Protein AF-A0A7J9LMJ2-F1 (afdb_monomer_lite)

InterPro domains:
  IPR006769 Calcium uniporter protein, C-terminal [PF04678] (27-158)
  IPR039055 MCU family [PTHR13462] (3-158)

pLDDT: mean 75.05, std 14.06, range [32.97, 95.75]

Sequence (159 aa):
MEGKEVIGYSELLEACKSMDVARSLNEAIAFARVLDEAGVVLVFRD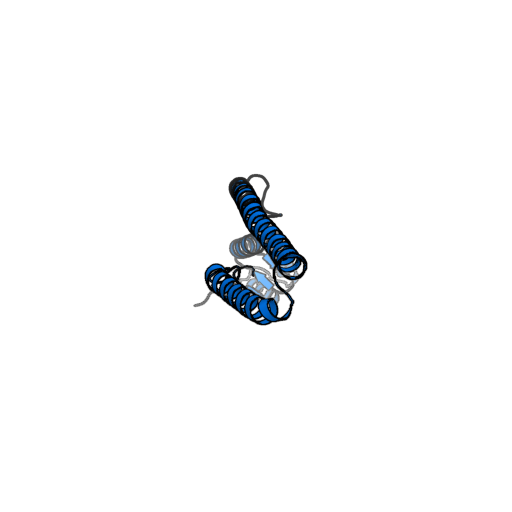KVYLHPEKVVDLVRKAVPLSLAPEDDPIKDELKRLLEQKEEIDVQAHKEVRRILWTGLGLAIGQVGLFFRLTFWEFSWDVMEPITYFSTSIIIVICYAYFLFTSRDPTYQDLI

Organism: Gossypium schwendimanii (NCBI:txid34291)

Foldseek 3Di:
DDDPQKDFPVVQLVVCVVVVVDPDSVSSVVVVVVCCV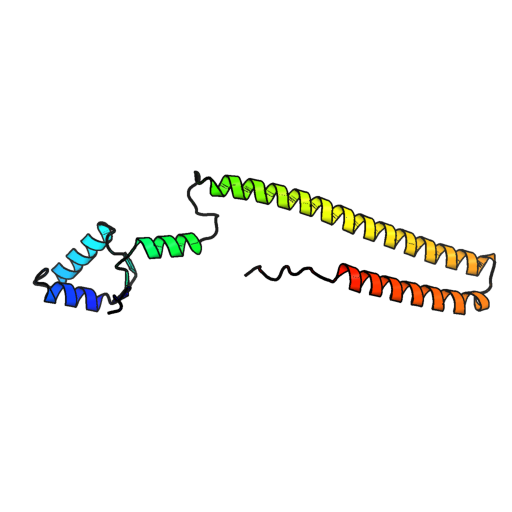VVCWPDDPGMIGRDVPVVVVVCVVVPPPPPDDPPDVVVVVVVVVVVVVVVVVVVVVVVVVVVVVVVVVVVVVVVVVLVCCCPPPDPPVVSVVVVVVVVVVVVVVVVVVCVVVVPDPPPVPPD

Secondary structure (DSSP, 8-state):
----SEEEHHHHHHHHHHTTS-SSHHHHHHHHHHHHHTTSSEEETTEEES-HHHHHHHHHHHS-GGGS-TT-HHHHHHHHHHHHHHHHHHHHHHHHHHHHHHHHHHHHHHHHHHHHHHHHTS-HHHHHHHHHHHHHHHHHHHHHHHHHHSS--------

Structure (mmCIF, N/CA/C/O backbone):
data_AF-A0A7J9LMJ2-F1
#
_entry.id   AF-A0A7J9LMJ2-F1
#
loop_
_atom_site.group_PDB
_atom_site.id
_atom_site.type_symbol
_atom_site.label_atom_id
_atom_site.label_alt_id
_atom_site.label_comp_id
_atom_site.label_asym_id
_atom_site.label_entity_id
_atom_site.label_seq_id
_atom_site.pdbx_PDB_ins_code
_atom_site.Cartn_x
_atom_site.Cartn_y
_atom_site.Cartn_z
_atom_site.occupancy
_atom_site.B_iso_or_equiv
_atom_site.auth_seq_id
_atom_site.auth_comp_id
_atom_site.auth_asym_id
_atom_site.auth_atom_id
_atom_site.pdbx_PDB_model_num
ATOM 1 N N . MET A 1 1 ? -43.856 -20.776 22.869 1.00 32.97 1 MET A N 1
ATOM 2 C CA . MET A 1 1 ? -44.496 -19.529 23.327 1.00 32.97 1 MET A CA 1
ATOM 3 C C . MET A 1 1 ? -43.383 -18.508 23.457 1.00 32.97 1 MET A C 1
ATOM 5 O O . MET A 1 1 ? -42.695 -18.494 24.467 1.00 32.97 1 MET A O 1
ATOM 9 N N . GLU A 1 2 ? -43.099 -17.795 22.370 1.00 36.22 2 GLU A N 1
ATOM 10 C CA . GLU A 1 2 ? -42.054 -16.767 22.324 1.00 36.22 2 GLU A CA 1
ATOM 11 C C . GLU A 1 2 ? -42.466 -15.611 23.238 1.00 36.22 2 GLU A C 1
ATOM 13 O O . GLU A 1 2 ? -43.469 -14.940 22.998 1.00 36.22 2 GLU A O 1
ATOM 18 N N . GLY A 1 3 ? -41.739 -15.441 24.343 1.00 46.59 3 GLY A N 1
ATOM 19 C CA . GLY A 1 3 ? -41.943 -14.330 25.263 1.00 46.59 3 GLY A CA 1
ATOM 20 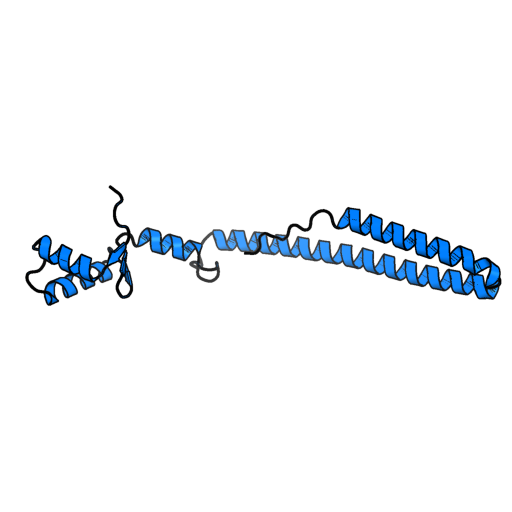C C . GLY A 1 3 ? -41.635 -13.023 24.543 1.00 46.59 3 GLY A C 1
ATOM 21 O O . GLY A 1 3 ? -40.515 -12.830 24.081 1.00 46.59 3 GLY A O 1
ATOM 22 N N . LYS A 1 4 ? -42.633 -12.143 24.417 1.00 57.50 4 LYS A N 1
ATOM 23 C CA . LYS A 1 4 ? -42.479 -10.806 23.833 1.00 57.50 4 LYS A CA 1
ATOM 24 C C . LYS A 1 4 ? -41.411 -10.033 24.618 1.00 57.50 4 LYS A C 1
ATOM 26 O O . LYS A 1 4 ? -41.667 -9.576 25.726 1.00 57.50 4 LYS A O 1
ATOM 31 N N . GLU A 1 5 ? -40.212 -9.905 24.052 1.00 63.78 5 GLU A N 1
ATOM 32 C CA . GLU A 1 5 ? -39.063 -9.234 24.688 1.00 63.78 5 GLU A CA 1
ATOM 33 C C . GLU A 1 5 ? -39.239 -7.704 24.776 1.00 63.78 5 GLU A C 1
ATOM 35 O O . GLU A 1 5 ? -38.575 -7.035 25.570 1.00 63.78 5 GLU A O 1
ATOM 40 N N . VAL A 1 6 ? -40.172 -7.158 23.989 1.00 66.75 6 VAL A N 1
ATOM 41 C CA . VAL A 1 6 ? -40.558 -5.746 23.961 1.00 66.75 6 VAL A CA 1
ATOM 42 C C . VAL A 1 6 ? -42.076 -5.666 23.923 1.00 66.75 6 VAL A C 1
ATOM 44 O O . VAL A 1 6 ? -42.707 -6.291 23.069 1.00 66.75 6 VAL A O 1
ATOM 47 N N . ILE A 1 7 ? -42.655 -4.878 24.822 1.00 76.56 7 ILE A N 1
ATOM 48 C CA . ILE A 1 7 ? -44.094 -4.592 24.842 1.00 76.56 7 ILE A CA 1
ATOM 49 C C . ILE A 1 7 ? -44.331 -3.097 24.634 1.00 76.56 7 ILE A C 1
ATOM 51 O O . ILE A 1 7 ? -43.483 -2.265 24.969 1.00 76.56 7 ILE A O 1
ATOM 55 N N . GLY A 1 8 ? -45.467 -2.751 24.031 1.00 74.75 8 GLY A N 1
ATOM 56 C CA . GLY A 1 8 ? -45.873 -1.353 23.890 1.00 74.75 8 GLY A CA 1
ATOM 57 C C . GLY A 1 8 ? -46.239 -0.755 25.247 1.00 74.75 8 GLY A C 1
ATOM 58 O O . GLY A 1 8 ? -46.770 -1.454 26.112 1.00 74.75 8 GLY A O 1
ATOM 59 N N . TYR A 1 9 ? -46.004 0.543 25.439 1.00 70.62 9 TYR A N 1
ATOM 60 C CA . TYR A 1 9 ? -46.361 1.235 26.684 1.00 70.62 9 TYR A CA 1
ATOM 61 C C . TYR A 1 9 ? -47.864 1.115 26.992 1.00 70.62 9 TYR A C 1
ATOM 63 O O . TYR A 1 9 ? -48.265 0.919 28.138 1.00 70.62 9 TYR A O 1
ATOM 71 N N . SER A 1 10 ? -48.701 1.130 25.952 1.00 71.81 10 SER A N 1
ATOM 72 C CA . SER A 1 10 ? -50.149 0.908 26.050 1.00 71.81 10 SER A CA 1
ATOM 73 C C . SER A 1 10 ? -50.501 -0.513 26.509 1.00 71.81 10 SER A C 1
ATOM 75 O O . SER A 1 10 ? -51.407 -0.691 27.318 1.00 71.81 10 SER A O 1
ATOM 77 N N . GLU A 1 11 ? -49.755 -1.516 26.039 1.00 75.31 11 GLU A N 1
ATOM 78 C CA . GLU A 1 11 ? -49.954 -2.934 26.375 1.00 75.31 11 GLU A CA 1
ATOM 79 C C . GLU A 1 11 ? -49.527 -3.220 27.825 1.00 75.31 11 GLU A C 1
ATOM 81 O O . GLU A 1 11 ? -50.169 -4.008 28.516 1.00 75.31 11 GLU A O 1
ATOM 86 N N . LEU A 1 12 ? -48.509 -2.513 28.334 1.00 71.56 12 LEU A N 1
ATOM 87 C CA . LEU A 1 12 ? -48.118 -2.556 29.747 1.00 71.56 12 LEU A CA 1
ATOM 88 C C . LEU A 1 12 ? -49.186 -1.935 30.659 1.00 71.56 12 LEU A C 1
ATOM 90 O O . LEU A 1 12 ? -49.507 -2.501 31.702 1.00 71.56 12 LEU A O 1
ATOM 94 N N . LEU A 1 13 ? -49.782 -0.808 30.259 1.00 69.00 13 LEU A N 1
ATOM 95 C CA . LEU A 1 13 ? -50.875 -0.183 31.011 1.00 69.00 13 LEU A CA 1
ATOM 96 C C . LEU A 1 13 ? -52.130 -1.072 31.046 1.00 69.00 13 LEU A C 1
ATOM 98 O O . LEU A 1 13 ? -52.782 -1.174 32.088 1.00 69.00 13 LEU A O 1
ATOM 102 N N . GLU A 1 14 ? -52.456 -1.745 29.940 1.00 71.06 14 GLU A N 1
ATOM 103 C CA . GLU A 1 14 ? -53.540 -2.732 29.894 1.00 71.06 14 GLU A CA 1
ATOM 104 C C . GLU A 1 14 ? -53.226 -3.976 30.732 1.00 71.06 14 GLU A C 1
ATOM 106 O O . GLU A 1 14 ? -54.093 -4.435 31.480 1.00 71.06 14 GLU A O 1
ATOM 111 N N . ALA A 1 15 ? -51.985 -4.472 30.698 1.00 70.75 15 ALA A N 1
ATOM 112 C CA . ALA A 1 15 ? -51.543 -5.582 31.538 1.00 70.75 15 ALA A CA 1
ATOM 113 C C . ALA A 1 15 ? -51.669 -5.240 33.033 1.00 70.75 15 ALA A C 1
ATOM 115 O O . ALA A 1 15 ? -52.275 -6.007 33.784 1.00 70.75 15 ALA A O 1
ATOM 116 N N . CYS A 1 16 ? -51.221 -4.054 33.459 1.00 67.31 16 CYS A N 1
ATOM 117 C CA . CYS A 1 16 ? -51.364 -3.578 34.841 1.00 67.31 16 CYS A CA 1
ATOM 118 C C . CYS A 1 16 ? -52.830 -3.459 35.288 1.00 67.31 16 CYS A C 1
ATOM 120 O O . CYS A 1 16 ? -53.142 -3.725 36.450 1.00 67.31 16 CYS A O 1
ATOM 122 N N . LYS A 1 17 ? -53.736 -3.103 34.369 1.00 68.00 17 LYS A N 1
ATOM 123 C CA . LYS A 1 17 ? -55.181 -3.042 34.627 1.00 68.00 17 LYS A CA 1
ATOM 124 C C . LYS A 1 17 ? -55.819 -4.434 34.689 1.00 68.00 17 LYS A C 1
ATOM 126 O O . LYS A 1 17 ? -56.727 -4.653 35.483 1.00 68.00 17 LYS A O 1
ATOM 131 N N . SER A 1 18 ? -55.343 -5.375 33.872 1.00 64.88 18 SER A N 1
ATOM 132 C CA . SER A 1 18 ? -55.828 -6.763 33.842 1.00 64.88 18 SER A CA 1
ATOM 133 C C . SER A 1 18 ? -55.377 -7.596 35.048 1.00 64.88 18 SER A C 1
ATOM 135 O O . SER A 1 18 ? -56.066 -8.534 35.436 1.00 64.88 18 SER A O 1
ATOM 137 N N . MET A 1 19 ? -54.248 -7.232 35.664 1.00 61.66 19 MET A N 1
ATOM 138 C CA . MET A 1 19 ? -53.667 -7.915 36.825 1.00 61.66 19 MET A CA 1
ATOM 139 C C . MET A 1 19 ? -54.131 -7.340 38.182 1.00 61.66 19 MET A C 1
ATOM 141 O O . MET A 1 19 ? -53.582 -7.719 39.211 1.00 61.66 19 MET A O 1
ATOM 145 N N . ASP A 1 20 ? -55.120 -6.434 38.194 1.00 58.22 20 ASP A N 1
ATOM 146 C CA . ASP A 1 20 ? -55.672 -5.742 39.383 1.00 58.22 20 ASP A CA 1
ATOM 147 C C . ASP A 1 20 ? -54.648 -4.908 40.191 1.00 58.22 20 ASP A C 1
ATOM 149 O O . ASP A 1 20 ? -54.883 -4.545 41.339 1.00 58.22 20 ASP A O 1
ATOM 153 N N . VAL A 1 21 ? -53.503 -4.560 39.590 1.00 59.44 21 VAL A N 1
ATOM 154 C CA . VAL A 1 21 ? -52.418 -3.817 40.264 1.00 59.44 21 VAL A CA 1
ATOM 155 C C . VAL A 1 21 ? -52.700 -2.306 40.316 1.00 59.44 21 VAL A C 1
ATOM 157 O O . VAL A 1 21 ? -52.175 -1.611 41.181 1.00 59.44 21 VAL A O 1
ATOM 160 N N . ALA A 1 22 ? -53.551 -1.785 39.425 1.00 54.97 22 ALA A N 1
ATOM 161 C CA . ALA A 1 22 ? -53.930 -0.372 39.384 1.00 54.97 22 ALA A CA 1
ATOM 162 C C . ALA A 1 22 ? -55.406 -0.196 38.994 1.00 54.97 22 ALA A C 1
ATOM 164 O O . ALA A 1 22 ? -55.852 -0.685 37.953 1.00 54.97 22 ALA A O 1
ATOM 165 N N . ARG A 1 23 ? -56.170 0.556 39.797 1.00 60.72 23 ARG A N 1
ATOM 166 C CA . ARG A 1 23 ? -57.602 0.823 39.547 1.00 60.72 23 ARG A CA 1
ATOM 167 C C . ARG A 1 23 ? -57.827 2.012 38.613 1.00 60.72 23 ARG A C 1
ATOM 169 O O . ARG A 1 23 ? -58.933 2.198 38.106 1.00 60.72 23 ARG A O 1
ATOM 176 N N . SER A 1 24 ? -56.790 2.812 38.360 1.00 69.50 24 SER A N 1
ATOM 177 C CA . SER A 1 24 ? -56.848 3.998 37.502 1.00 69.50 24 SER A CA 1
ATOM 178 C C . SER A 1 24 ? -55.628 4.128 36.585 1.00 69.50 24 SER A C 1
ATOM 180 O O . SER A 1 24 ? -54.541 3.639 36.885 1.00 69.50 24 SER A O 1
ATOM 182 N N . LEU A 1 25 ? -55.805 4.831 35.463 1.00 64.56 25 LEU A N 1
ATOM 183 C CA . LEU A 1 25 ? -54.760 5.042 34.451 1.00 64.56 25 LEU A CA 1
ATOM 184 C C . LEU A 1 25 ? -53.549 5.808 35.028 1.00 64.56 25 LEU A C 1
ATOM 186 O O . LEU A 1 25 ? -52.411 5.517 34.679 1.00 64.56 25 LEU A O 1
ATOM 190 N N . ASN A 1 26 ? -53.782 6.708 35.990 1.00 71.50 26 ASN A N 1
ATOM 191 C CA . ASN A 1 26 ? -52.720 7.427 36.704 1.00 71.50 26 ASN A CA 1
ATOM 192 C C . ASN A 1 26 ? -51.909 6.529 37.648 1.00 71.50 26 ASN A C 1
ATOM 194 O O . ASN A 1 26 ? -50.704 6.719 37.792 1.00 71.50 26 ASN A O 1
ATOM 198 N N . GLU A 1 27 ? -52.552 5.552 38.281 1.00 73.38 27 GLU A N 1
ATOM 199 C CA . GLU A 1 27 ? -51.897 4.612 39.195 1.00 73.38 27 GLU A CA 1
ATOM 200 C C . GLU A 1 27 ? -51.031 3.606 38.419 1.00 73.38 27 GLU A C 1
ATOM 202 O O . GLU A 1 27 ? -49.918 3.296 38.834 1.00 73.38 27 GLU A O 1
ATOM 207 N N . ALA A 1 28 ? -51.470 3.210 37.219 1.00 67.94 28 ALA A N 1
ATOM 208 C CA . ALA A 1 28 ? -50.677 2.395 36.300 1.00 67.94 28 ALA A CA 1
ATOM 209 C C . ALA A 1 28 ? -49.436 3.143 35.768 1.00 67.94 28 ALA A C 1
ATOM 211 O O . ALA A 1 28 ? -48.359 2.559 35.671 1.00 67.94 28 ALA A O 1
ATOM 212 N N . ILE A 1 29 ? -49.550 4.450 35.489 1.00 71.94 29 ILE A N 1
ATOM 213 C CA . ILE A 1 29 ? -48.402 5.295 35.109 1.00 71.94 29 ILE A CA 1
ATOM 214 C C . ILE A 1 29 ? -47.413 5.436 36.273 1.00 71.94 29 ILE A C 1
ATOM 216 O O . ILE A 1 29 ? -46.202 5.357 36.063 1.00 71.94 29 ILE A O 1
ATOM 220 N N . ALA A 1 30 ? -47.909 5.641 37.497 1.00 76.31 30 ALA A N 1
ATOM 221 C CA . ALA A 1 30 ? -47.062 5.721 38.684 1.00 76.31 30 ALA A CA 1
ATOM 222 C C . ALA A 1 30 ? -46.313 4.401 38.921 1.00 76.31 30 ALA A C 1
ATOM 224 O O . ALA A 1 30 ? -45.110 4.417 39.159 1.00 76.31 30 ALA A O 1
ATOM 225 N N . PHE A 1 31 ? -46.991 3.263 38.765 1.00 72.94 31 PHE A N 1
ATOM 226 C CA . PHE A 1 31 ? -46.375 1.944 38.884 1.00 72.94 31 PHE A CA 1
ATOM 227 C C . PHE A 1 31 ? -45.314 1.689 37.803 1.00 72.94 31 PHE A C 1
ATOM 229 O O . PHE A 1 31 ? -44.218 1.232 38.117 1.00 72.94 31 PHE A O 1
ATOM 236 N N . ALA A 1 32 ? -45.587 2.060 36.548 1.00 71.69 32 ALA A N 1
ATOM 237 C CA . ALA A 1 32 ? -44.608 1.966 35.466 1.00 71.69 32 ALA A CA 1
ATOM 238 C C . ALA A 1 32 ? -43.353 2.815 35.738 1.00 71.69 32 ALA A C 1
ATOM 240 O O . ALA A 1 32 ? -42.247 2.374 35.446 1.00 71.69 32 ALA A O 1
ATOM 241 N N . ARG A 1 33 ? -43.507 4.003 36.343 1.00 74.81 33 ARG A N 1
ATOM 242 C CA . ARG A 1 33 ? -42.369 4.833 36.772 1.00 74.81 33 ARG A CA 1
ATOM 243 C C . ARG A 1 33 ? -41.565 4.190 37.893 1.00 74.81 33 ARG A C 1
ATOM 245 O O . ARG A 1 33 ? -40.347 4.225 37.835 1.00 74.81 33 ARG A O 1
ATOM 252 N N . VAL A 1 34 ? -42.228 3.583 38.874 1.00 79.81 34 VAL A N 1
ATOM 253 C CA . VAL A 1 34 ? -41.540 2.877 39.966 1.00 79.81 34 VAL A CA 1
ATOM 254 C C . VAL A 1 34 ? -40.769 1.666 39.435 1.00 79.81 34 VAL A C 1
ATOM 256 O O . VAL A 1 34 ? -39.671 1.397 39.905 1.00 79.81 34 VAL A O 1
ATOM 259 N N . LEU A 1 35 ? -41.300 0.953 38.437 1.00 74.50 35 LEU A N 1
ATOM 260 C CA . LEU A 1 35 ? -40.598 -0.161 37.787 1.00 74.50 35 LEU A CA 1
ATOM 261 C C . LEU A 1 35 ? -39.370 0.284 36.977 1.00 74.50 35 LEU A C 1
ATOM 263 O O . LEU A 1 35 ? -38.369 -0.435 36.961 1.00 74.50 35 LEU A O 1
ATOM 267 N N . ASP A 1 36 ? -39.451 1.449 36.331 1.00 75.50 36 ASP A N 1
ATOM 268 C CA . ASP A 1 36 ? -38.339 2.071 35.601 1.00 75.50 36 ASP A CA 1
ATOM 269 C C . ASP A 1 36 ? -37.257 2.584 36.567 1.00 75.50 36 ASP A C 1
ATOM 271 O O . ASP A 1 36 ? -36.075 2.291 36.406 1.00 75.50 36 ASP A O 1
ATOM 275 N N . GLU A 1 37 ? -37.664 3.244 37.654 1.00 74.31 37 GLU A N 1
ATOM 276 C CA . GLU A 1 37 ? -36.767 3.753 38.700 1.00 74.31 37 GLU A CA 1
ATOM 277 C C . GLU A 1 37 ? -36.117 2.624 39.521 1.00 74.31 37 GLU A C 1
ATOM 279 O O . GLU A 1 37 ? -34.963 2.733 39.931 1.00 74.31 37 GLU A O 1
ATOM 284 N N . ALA A 1 38 ? -36.817 1.500 39.700 1.00 72.19 38 ALA A N 1
ATOM 285 C CA . ALA A 1 38 ? -36.268 0.280 40.292 1.00 72.19 38 ALA A CA 1
ATOM 286 C C . ALA A 1 38 ? -35.330 -0.491 39.341 1.00 72.19 38 ALA A C 1
ATOM 288 O O . ALA A 1 38 ? -34.728 -1.480 39.759 1.00 72.19 38 ALA A O 1
ATOM 289 N N . GLY A 1 39 ? -35.214 -0.076 38.072 1.00 65.31 39 GLY A N 1
ATOM 290 C CA . GLY A 1 39 ? -34.314 -0.678 37.086 1.00 65.31 39 GLY A CA 1
ATOM 291 C C . GLY A 1 39 ? -34.720 -2.078 36.619 1.00 65.31 39 GLY A C 1
ATOM 292 O O . GLY A 1 39 ? -33.909 -2.783 36.024 1.00 65.31 39 GLY A O 1
ATOM 293 N N . VAL A 1 40 ? -35.959 -2.501 36.884 1.00 69.44 40 VAL A N 1
ATOM 294 C CA . VAL A 1 40 ? -36.482 -3.822 36.485 1.00 69.44 40 VAL A CA 1
ATOM 295 C C . VAL A 1 40 ? -36.928 -3.811 35.022 1.00 69.44 40 VAL A C 1
ATOM 297 O O . VAL A 1 40 ? -36.931 -4.839 34.349 1.00 69.44 40 VAL A O 1
ATOM 300 N N . VAL A 1 41 ? -37.299 -2.639 34.517 1.00 71.19 41 VAL A N 1
ATOM 301 C CA . VAL A 1 41 ? -37.863 -2.443 33.186 1.00 71.19 41 VAL A CA 1
ATOM 302 C C . VAL A 1 41 ? -37.294 -1.146 32.615 1.00 71.19 41 VAL A C 1
ATOM 304 O O . VAL A 1 41 ? -37.186 -0.177 33.348 1.00 71.19 41 VAL A O 1
ATOM 307 N N . LEU A 1 42 ? -36.931 -1.108 31.330 1.00 71.94 42 LEU A N 1
ATOM 308 C CA . LEU A 1 42 ? -36.447 0.117 30.680 1.00 71.94 42 LEU A CA 1
ATOM 309 C C . LEU A 1 42 ? -37.532 0.679 29.757 1.00 71.94 42 LEU A C 1
ATOM 311 O O . LEU A 1 42 ? -37.871 0.062 28.738 1.00 71.94 42 LEU A O 1
ATOM 315 N N . VAL A 1 43 ? -38.069 1.853 30.082 1.00 70.25 43 VAL A N 1
ATOM 316 C CA . VAL A 1 43 ? -39.067 2.537 29.250 1.00 70.25 43 VAL A CA 1
ATOM 317 C C . VAL A 1 43 ? -38.370 3.507 28.297 1.00 70.25 43 VAL A C 1
ATOM 319 O O . VAL A 1 43 ? -37.840 4.539 28.697 1.00 70.25 43 VAL A O 1
ATOM 322 N N . PHE A 1 44 ? -38.412 3.217 26.995 1.00 67.69 44 PHE A N 1
ATOM 323 C CA . PHE A 1 44 ? -37.900 4.120 25.965 1.00 67.69 44 PHE A CA 1
ATOM 324 C C . PHE A 1 44 ? -39.023 4.553 25.020 1.00 67.69 44 PHE A C 1
ATOM 326 O O . PHE A 1 44 ? -39.435 3.820 24.116 1.00 67.69 44 PHE A O 1
ATOM 333 N N . ARG A 1 45 ? -39.497 5.790 25.212 1.00 71.81 45 ARG A N 1
ATOM 334 C CA . ARG A 1 45 ? -40.647 6.377 24.502 1.00 71.81 45 ARG A CA 1
ATOM 335 C C . ARG A 1 45 ? -41.912 5.524 24.658 1.00 71.81 45 ARG A C 1
ATOM 337 O O . ARG A 1 45 ? -42.534 5.571 25.706 1.00 71.81 45 ARG A O 1
ATOM 344 N N . ASP A 1 46 ? -42.280 4.776 23.619 1.00 70.56 46 ASP A N 1
ATOM 345 C CA . ASP A 1 46 ? -43.506 3.967 23.543 1.00 70.56 46 ASP A CA 1
ATOM 346 C C . ASP A 1 46 ? -43.224 2.455 23.637 1.00 70.56 46 ASP A C 1
ATOM 348 O O . ASP A 1 46 ? -44.120 1.624 23.502 1.00 70.56 46 ASP A O 1
ATOM 352 N N . LYS A 1 47 ? -41.959 2.078 23.860 1.00 71.44 47 LYS A N 1
ATOM 353 C CA . LYS A 1 47 ? -41.523 0.686 23.975 1.00 71.44 47 LYS A CA 1
ATOM 354 C C . LYS A 1 47 ? -40.944 0.431 25.350 1.00 71.44 47 LYS A C 1
ATOM 356 O O . LYS A 1 47 ? -40.152 1.223 25.860 1.00 71.44 47 LYS A O 1
ATOM 361 N N . VAL A 1 48 ? -41.322 -0.701 25.917 1.00 74.06 48 VAL A N 1
ATOM 362 C CA . VAL A 1 48 ? -40.913 -1.115 27.245 1.00 74.06 48 VAL A CA 1
ATOM 363 C C . VAL A 1 48 ? -40.137 -2.421 27.135 1.00 74.06 48 VAL A C 1
ATOM 365 O O . VAL 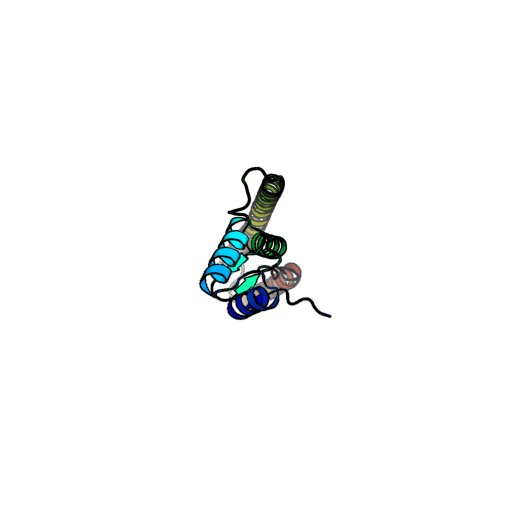A 1 48 ? -40.655 -3.427 26.641 1.00 74.06 48 VAL A O 1
ATOM 368 N N . TYR A 1 49 ? -38.877 -2.385 27.562 1.00 72.56 49 TYR A N 1
ATOM 369 C CA . TYR A 1 49 ? -37.976 -3.530 27.545 1.00 72.56 49 TYR A CA 1
ATOM 370 C C . TYR A 1 49 ? -38.004 -4.210 28.910 1.00 72.56 49 TYR A C 1
ATOM 372 O O . TYR A 1 49 ? -37.611 -3.624 29.916 1.00 72.56 49 TYR A O 1
ATOM 380 N N . LEU A 1 50 ? -38.452 -5.463 28.929 1.00 71.75 50 LEU A N 1
ATOM 381 C CA . LEU A 1 50 ? -38.606 -6.263 30.150 1.00 71.75 50 LEU A CA 1
ATOM 382 C C . LEU A 1 50 ? -37.277 -6.848 30.664 1.00 71.75 50 LEU A C 1
ATOM 384 O O . LEU A 1 50 ? -37.236 -7.393 31.757 1.00 71.75 50 LEU A O 1
ATOM 388 N N . HIS A 1 51 ? -36.210 -6.779 29.861 1.00 69.00 51 HIS A N 1
ATOM 389 C CA . HIS A 1 51 ? -34.891 -7.332 30.181 1.00 69.00 51 HIS A CA 1
ATOM 390 C C . HIS A 1 51 ? -33.803 -6.274 29.946 1.00 69.00 51 HIS A C 1
ATOM 392 O O . HIS A 1 51 ? -33.179 -6.262 28.878 1.00 69.00 51 HIS A O 1
ATOM 398 N N . PRO A 1 52 ? -33.574 -5.372 30.915 1.00 64.62 52 PRO A N 1
ATOM 399 C CA . PRO A 1 52 ? -32.580 -4.309 30.786 1.00 64.62 52 PRO A CA 1
ATOM 400 C C . PRO A 1 52 ? -31.154 -4.846 30.583 1.00 64.62 52 PRO A C 1
ATOM 402 O O . PRO A 1 52 ? -30.387 -4.228 29.851 1.00 64.62 52 PRO A O 1
ATOM 405 N N . GLU A 1 53 ? -30.815 -6.029 31.109 1.00 65.06 53 GLU A N 1
ATOM 406 C CA . GLU A 1 53 ? -29.464 -6.604 30.976 1.00 65.06 53 GLU A CA 1
ATOM 407 C C . GLU A 1 53 ? -29.064 -6.891 29.522 1.00 65.06 53 GLU A C 1
ATOM 409 O O . GLU A 1 53 ? -27.964 -6.543 29.102 1.00 65.06 53 GLU A O 1
ATOM 414 N N . LYS A 1 54 ? -29.984 -7.410 28.697 1.00 64.31 54 LYS A N 1
ATOM 415 C CA . LYS A 1 54 ? -29.701 -7.653 27.272 1.00 64.31 54 LYS A CA 1
ATOM 416 C C . LYS A 1 54 ? -29.524 -6.354 26.482 1.00 64.31 54 LYS A C 1
ATOM 418 O O . LYS A 1 54 ? -28.741 -6.315 25.537 1.00 64.31 54 LYS A O 1
ATOM 423 N N . VAL A 1 55 ? -30.259 -5.295 26.835 1.00 66.44 55 VAL A N 1
ATOM 424 C CA . VAL A 1 55 ? -30.113 -3.979 26.188 1.00 66.44 55 VAL A CA 1
ATOM 425 C C . VAL A 1 55 ? -28.772 -3.363 26.572 1.00 66.44 55 VAL A C 1
ATOM 427 O O . VAL A 1 55 ? -28.077 -2.844 25.704 1.00 66.44 55 VAL A O 1
ATOM 430 N N . VAL A 1 56 ? -28.371 -3.486 27.839 1.00 64.94 56 VAL A N 1
ATOM 431 C CA . VAL A 1 56 ? -27.051 -3.060 28.316 1.00 64.94 56 VAL A CA 1
ATOM 432 C C . VAL A 1 56 ? -25.937 -3.845 27.622 1.00 64.94 56 VAL A C 1
ATOM 434 O O . VAL A 1 56 ? -24.973 -3.224 27.189 1.00 64.94 56 VAL A O 1
ATOM 437 N N . ASP A 1 57 ? -26.081 -5.155 27.406 1.00 64.38 57 ASP A N 1
ATOM 438 C CA . ASP A 1 57 ? -25.100 -5.963 26.666 1.00 64.38 57 ASP A CA 1
ATOM 439 C C . ASP A 1 57 ? -25.007 -5.588 25.185 1.00 64.38 57 ASP A C 1
ATOM 441 O O . ASP A 1 57 ? -23.912 -5.499 24.629 1.00 64.38 57 ASP A O 1
ATOM 445 N N . LEU A 1 58 ? -26.139 -5.332 24.527 1.00 64.12 58 LEU A N 1
ATOM 446 C CA . LEU A 1 58 ? -26.159 -4.889 23.132 1.00 64.12 58 LEU A CA 1
ATOM 447 C C . LEU A 1 58 ? -25.562 -3.490 22.979 1.00 64.12 58 LEU A C 1
ATOM 449 O O . LEU A 1 58 ? -24.813 -3.252 22.035 1.00 64.12 58 LEU A O 1
ATOM 453 N N . VAL A 1 59 ? -25.834 -2.586 23.921 1.00 65.69 59 VAL A N 1
ATOM 454 C CA . VAL A 1 59 ? -25.202 -1.264 23.976 1.00 65.69 59 VAL A CA 1
ATOM 455 C C . VAL A 1 59 ? -23.710 -1.409 24.278 1.00 65.69 59 VAL A C 1
ATOM 457 O O . VAL A 1 59 ? -22.910 -0.808 23.579 1.00 65.69 59 VAL A O 1
ATOM 460 N N . ARG A 1 60 ? -23.294 -2.269 25.212 1.00 60.00 60 ARG A N 1
ATOM 461 C CA . ARG A 1 60 ? -21.875 -2.544 25.502 1.00 60.00 60 ARG A CA 1
ATOM 462 C C . ARG A 1 60 ? -21.141 -3.141 24.298 1.00 60.00 60 ARG A C 1
ATOM 464 O O . ARG A 1 60 ? -19.970 -2.848 24.099 1.00 60.00 60 ARG A O 1
ATOM 471 N N . LYS A 1 61 ? -21.830 -3.945 23.483 1.00 62.56 61 LYS A N 1
ATOM 472 C CA . LYS A 1 61 ? -21.297 -4.548 22.253 1.00 62.56 61 LYS A CA 1
ATOM 473 C C . LYS A 1 61 ? -21.271 -3.578 21.066 1.00 62.56 61 LYS A C 1
ATOM 475 O O . LYS A 1 61 ? -20.434 -3.735 20.184 1.00 62.56 61 LYS A O 1
ATOM 480 N N . ALA A 1 62 ? -22.184 -2.609 21.028 1.00 60.78 62 ALA A N 1
ATOM 481 C CA . ALA A 1 62 ? -22.314 -1.635 19.942 1.00 60.78 62 ALA A CA 1
ATOM 482 C C . ALA A 1 62 ? -21.605 -0.298 20.220 1.00 60.78 62 ALA A C 1
ATOM 484 O O . ALA A 1 62 ? -21.356 0.469 19.291 1.00 60.78 62 ALA A O 1
ATOM 485 N N . VAL A 1 63 ? -21.300 0.011 21.481 1.00 58.47 63 VAL A N 1
ATOM 486 C CA . VAL A 1 63 ? -20.613 1.243 21.866 1.00 58.47 63 VAL A CA 1
ATOM 487 C C . VAL A 1 63 ? -19.109 1.074 21.637 1.00 58.47 63 VAL A C 1
ATOM 489 O O . VAL A 1 63 ? -18.521 0.100 22.109 1.00 58.47 63 VAL A O 1
ATOM 492 N N . PRO A 1 64 ? -18.458 2.018 20.936 1.00 54.16 64 PRO A N 1
ATOM 493 C CA . PRO A 1 64 ? -17.012 2.002 20.775 1.00 54.16 64 PRO A CA 1
ATOM 494 C C . PRO A 1 64 ? -16.327 2.016 22.147 1.00 54.16 64 PRO A C 1
ATOM 496 O O . PRO A 1 64 ? -16.747 2.738 23.053 1.00 54.16 64 PRO A O 1
ATOM 499 N N . LEU A 1 65 ? -15.240 1.246 22.270 1.00 54.38 65 LEU A N 1
ATOM 500 C CA . LEU A 1 65 ? -14.380 1.050 23.456 1.00 54.38 65 LEU A CA 1
ATOM 501 C C . LEU A 1 65 ? -13.966 2.331 24.220 1.00 54.38 65 LEU A C 1
ATOM 503 O O . LEU A 1 65 ? -13.420 2.250 25.317 1.00 54.38 65 LEU A O 1
ATOM 507 N N . SER A 1 66 ? -14.246 3.512 23.671 1.00 53.25 66 SER A N 1
ATOM 508 C CA . SER A 1 66 ? -14.053 4.834 24.265 1.00 53.25 66 SER A CA 1
ATOM 509 C C . SER A 1 66 ? -14.899 5.123 25.518 1.00 53.25 66 SER A C 1
ATOM 511 O O . SER A 1 66 ? -14.547 6.041 26.250 1.00 53.25 66 SER A O 1
ATOM 513 N N . LEU A 1 67 ? -15.988 4.384 25.786 1.00 52.44 67 LEU A N 1
ATOM 514 C CA . LEU A 1 67 ? -16.895 4.628 26.932 1.00 52.44 67 LEU A CA 1
ATOM 515 C C . LEU A 1 67 ? -16.995 3.472 27.949 1.00 52.44 67 LEU A C 1
ATOM 517 O O . LEU A 1 67 ? -17.795 3.551 28.880 1.00 52.44 67 LEU A O 1
ATOM 521 N N . ALA A 1 68 ? -16.196 2.408 27.812 1.00 53.91 68 ALA A N 1
ATOM 522 C CA . ALA A 1 68 ? -16.111 1.371 28.845 1.00 53.91 68 ALA A CA 1
ATOM 523 C C . ALA A 1 68 ? -15.478 1.944 30.139 1.00 53.91 68 ALA A C 1
ATOM 525 O O . ALA A 1 68 ? -14.636 2.844 30.032 1.00 53.91 68 ALA A O 1
ATOM 526 N N . PRO A 1 69 ? -15.852 1.468 31.343 1.00 55.41 69 PRO A N 1
ATOM 527 C CA . PRO A 1 69 ? -15.264 1.925 32.606 1.00 55.41 69 PRO A CA 1
ATOM 528 C C . PRO A 1 69 ? -13.724 1.844 32.589 1.00 55.41 69 PRO A C 1
ATOM 530 O O . PRO A 1 69 ? -13.139 0.994 31.921 1.00 55.41 69 PRO A O 1
ATOM 533 N N . GLU A 1 70 ? -13.047 2.787 33.254 1.00 54.81 70 GLU A N 1
ATOM 534 C CA . GLU A 1 70 ? -11.578 2.946 33.209 1.00 54.81 70 GLU A CA 1
ATOM 535 C C . GLU A 1 70 ? -10.766 1.764 33.765 1.00 54.81 70 GLU A C 1
ATOM 537 O O . GLU A 1 70 ? -9.591 1.665 33.433 1.00 54.81 70 GLU A O 1
ATOM 542 N N . ASP A 1 71 ? -11.393 0.840 34.496 1.00 56.62 71 ASP A N 1
ATOM 543 C CA . ASP A 1 71 ? -10.737 -0.256 35.233 1.00 56.62 71 ASP A CA 1
ATOM 544 C C . ASP A 1 71 ? -10.920 -1.649 34.583 1.00 56.62 71 ASP A C 1
ATOM 546 O O . ASP A 1 71 ? -10.770 -2.682 35.233 1.00 56.62 71 ASP A O 1
ATOM 550 N N . ASP A 1 72 ? -11.305 -1.712 33.302 1.00 66.56 72 ASP A N 1
ATOM 551 C CA . ASP A 1 72 ? -11.495 -2.995 32.616 1.00 66.56 72 ASP A CA 1
ATOM 552 C C . ASP A 1 72 ? -10.148 -3.535 32.072 1.00 66.56 72 ASP A C 1
ATOM 554 O O . ASP A 1 72 ? -9.511 -2.860 31.254 1.00 66.56 72 ASP A O 1
ATOM 558 N N . PRO A 1 73 ? -9.750 -4.790 32.385 1.00 74.94 73 PRO A N 1
ATOM 559 C CA . PRO A 1 73 ? -8.508 -5.417 31.889 1.00 74.94 73 PRO A CA 1
ATOM 560 C C . PRO A 1 73 ? -8.434 -5.499 30.352 1.00 74.94 73 PRO A C 1
ATOM 562 O O . PRO A 1 73 ? -7.368 -5.678 29.765 1.00 74.94 73 PRO A O 1
ATOM 565 N N . ILE A 1 74 ? -9.580 -5.321 29.690 1.00 74.94 74 ILE A N 1
ATOM 566 C CA . ILE A 1 74 ? -9.736 -5.237 28.237 1.00 74.94 74 ILE A CA 1
ATOM 567 C C . ILE A 1 74 ? -9.014 -4.002 27.668 1.00 74.94 74 ILE A C 1
ATOM 569 O O . ILE A 1 74 ? -8.489 -4.064 26.556 1.00 74.94 74 ILE A O 1
ATOM 573 N N . LYS A 1 75 ? -8.948 -2.881 28.404 1.00 76.19 75 LYS A N 1
ATOM 574 C CA . LYS A 1 75 ? -8.249 -1.666 27.949 1.00 76.19 75 LYS A CA 1
ATOM 575 C C . LYS A 1 75 ? -6.736 -1.847 27.946 1.00 76.19 75 LYS A C 1
ATOM 577 O O . LYS A 1 75 ? -6.088 -1.425 26.990 1.00 76.19 75 LYS A O 1
ATOM 582 N N . ASP A 1 76 ? -6.191 -2.500 28.970 1.00 80.94 76 ASP A N 1
ATOM 583 C CA . ASP A 1 76 ? -4.761 -2.817 29.043 1.00 80.94 76 ASP A CA 1
ATOM 584 C C . ASP A 1 76 ? -4.351 -3.792 27.936 1.00 80.94 76 ASP A C 1
ATOM 586 O O . ASP A 1 76 ? -3.334 -3.595 27.267 1.00 80.94 76 ASP A O 1
ATOM 590 N N . GLU A 1 77 ? -5.174 -4.814 27.680 1.00 82.56 77 GLU A N 1
ATOM 591 C CA . GLU A 1 77 ? -4.945 -5.744 26.576 1.00 82.56 77 GLU A CA 1
ATOM 592 C C . GLU A 1 77 ? -5.025 -5.048 25.212 1.00 82.56 77 GLU A C 1
ATOM 594 O O . GLU A 1 77 ? -4.145 -5.244 24.372 1.00 82.56 77 GLU A O 1
ATOM 599 N N . LEU A 1 78 ? -6.022 -4.183 25.004 1.00 82.56 78 LEU A N 1
ATOM 600 C CA . LEU A 1 78 ? -6.145 -3.404 23.775 1.00 82.56 78 LEU A CA 1
ATOM 601 C C . LEU A 1 78 ? -4.949 -2.470 23.578 1.00 82.56 78 LEU A C 1
ATOM 603 O O . LEU A 1 78 ? -4.421 -2.387 22.471 1.00 82.56 78 LEU A O 1
ATOM 607 N N . LYS A 1 79 ? -4.497 -1.791 24.636 1.00 84.12 79 LYS A N 1
ATOM 608 C CA . LYS A 1 79 ? -3.327 -0.910 24.575 1.00 84.12 79 LYS A CA 1
ATOM 609 C C . LYS A 1 79 ? -2.078 -1.685 24.157 1.00 84.12 79 LYS A C 1
ATOM 611 O O . LYS A 1 79 ? -1.386 -1.255 23.240 1.00 84.12 79 LYS A O 1
ATOM 616 N N . ARG A 1 80 ? -1.852 -2.866 24.743 1.00 86.44 80 ARG A N 1
ATOM 617 C CA . ARG A 1 80 ? -0.752 -3.763 24.356 1.00 86.44 80 ARG A CA 1
ATOM 618 C C . ARG A 1 80 ? -0.842 -4.184 22.886 1.00 86.44 80 ARG A C 1
ATOM 620 O O . ARG A 1 80 ? 0.169 -4.195 22.191 1.00 86.44 80 ARG A O 1
ATOM 627 N N . LEU A 1 81 ? -2.035 -4.531 22.400 1.00 85.94 81 LEU A N 1
ATOM 628 C CA . LEU A 1 81 ? -2.240 -4.922 20.999 1.00 85.94 81 LEU A CA 1
ATOM 629 C C . LEU A 1 81 ? -2.035 -3.749 20.030 1.00 85.94 81 LEU A C 1
ATOM 631 O O . LEU A 1 81 ? -1.500 -3.942 18.940 1.00 85.94 81 LEU A O 1
ATOM 635 N N . LEU A 1 82 ? -2.430 -2.536 20.420 1.00 84.75 82 LEU A N 1
ATOM 636 C CA . LEU A 1 82 ? -2.204 -1.325 19.631 1.00 84.75 82 LEU A CA 1
ATOM 637 C C . LEU A 1 82 ? -0.716 -0.981 19.531 1.00 84.75 82 LEU A C 1
ATOM 639 O O . LEU A 1 82 ? -0.252 -0.694 18.430 1.00 84.75 82 LEU A O 1
ATOM 643 N N . GLU A 1 83 ? 0.030 -1.074 20.635 1.00 87.81 83 GLU A N 1
ATOM 644 C CA . GLU A 1 83 ? 1.489 -0.888 20.640 1.00 87.81 83 GLU A CA 1
ATOM 645 C C . GLU A 1 83 ? 2.173 -1.906 19.712 1.00 87.81 83 GLU A C 1
ATOM 647 O O . GLU A 1 83 ? 2.967 -1.534 18.850 1.00 87.81 83 GLU A O 1
ATOM 652 N N . GLN A 1 84 ? 1.786 -3.184 19.787 1.00 87.12 84 GLN A N 1
ATOM 653 C CA . GLN A 1 84 ? 2.302 -4.217 18.879 1.00 87.12 84 GLN A CA 1
ATOM 654 C C . GLN A 1 84 ? 1.948 -3.944 17.411 1.00 87.12 84 GLN A C 1
ATOM 656 O O . GLN A 1 84 ? 2.781 -4.136 16.522 1.00 87.12 84 GLN A O 1
ATOM 661 N N . LYS A 1 85 ? 0.723 -3.479 17.130 1.00 86.50 85 LYS A N 1
ATOM 662 C CA . LYS A 1 85 ? 0.314 -3.097 15.773 1.00 86.50 85 LYS A CA 1
ATOM 663 C C . LYS A 1 85 ? 1.164 -1.944 15.257 1.00 86.50 85 LYS A C 1
ATOM 665 O O . LYS A 1 85 ? 1.561 -1.976 14.096 1.00 86.50 85 LYS A O 1
ATOM 670 N N . GLU A 1 86 ? 1.423 -0.933 16.081 1.00 88.00 86 GLU A N 1
ATOM 671 C CA . GLU A 1 86 ? 2.240 0.222 15.708 1.00 88.00 86 GLU A CA 1
ATOM 672 C C . GLU A 1 86 ? 3.674 -0.196 15.367 1.00 88.00 86 GLU A C 1
ATOM 674 O O . GLU A 1 86 ? 4.195 0.202 14.324 1.00 88.00 86 GLU A O 1
ATOM 679 N N . GLU A 1 87 ? 4.287 -1.066 16.171 1.00 89.50 87 GLU A N 1
ATOM 680 C CA . GLU A 1 87 ? 5.625 -1.593 15.890 1.00 89.50 87 GLU A CA 1
ATOM 681 C C . GLU A 1 87 ? 5.697 -2.310 14.536 1.00 89.50 87 GLU A C 1
ATOM 683 O O . GLU A 1 87 ? 6.627 -2.082 13.755 1.00 89.50 87 GLU A O 1
ATOM 688 N N . ILE A 1 88 ? 4.708 -3.156 14.236 1.00 87.75 88 ILE A N 1
ATOM 689 C CA . ILE A 1 88 ? 4.619 -3.878 12.960 1.00 87.75 88 ILE A CA 1
ATOM 690 C C . ILE A 1 88 ? 4.424 -2.896 11.803 1.00 87.75 88 ILE A C 1
ATOM 692 O O . ILE A 1 88 ? 5.067 -3.024 10.760 1.00 87.75 88 ILE A O 1
ATOM 696 N N . ASP A 1 89 ? 3.569 -1.893 11.990 1.00 84.62 89 ASP A N 1
ATOM 697 C CA . ASP A 1 89 ? 3.272 -0.889 10.974 1.00 84.62 89 ASP A CA 1
ATOM 698 C C . ASP A 1 89 ? 4.528 -0.082 10.620 1.00 84.62 89 ASP A C 1
ATOM 700 O O . ASP A 1 89 ? 4.863 0.085 9.446 1.00 84.62 89 ASP A O 1
ATOM 704 N N . VAL A 1 90 ? 5.304 0.339 11.623 1.00 87.25 90 VAL A N 1
ATOM 705 C CA . VAL A 1 90 ? 6.582 1.038 11.423 1.00 87.25 90 VAL A CA 1
ATOM 706 C C . VAL A 1 90 ? 7.579 0.168 10.652 1.00 87.25 90 VAL A C 1
ATOM 708 O O . VAL A 1 90 ? 8.261 0.660 9.744 1.00 87.25 90 VAL A O 1
ATOM 711 N N . GLN A 1 91 ? 7.662 -1.125 10.974 1.00 87.31 91 GLN A N 1
ATOM 712 C CA . GLN A 1 91 ? 8.534 -2.064 10.264 1.00 87.31 91 GLN A CA 1
ATOM 713 C C . GLN A 1 91 ? 8.110 -2.236 8.799 1.00 87.31 91 GLN A C 1
ATOM 715 O O . GLN A 1 91 ? 8.950 -2.117 7.903 1.00 87.31 91 GLN A O 1
ATOM 720 N N . ALA A 1 92 ? 6.816 -2.421 8.535 1.00 86.12 92 ALA A N 1
ATOM 721 C CA . ALA A 1 92 ? 6.281 -2.546 7.181 1.00 86.12 92 ALA A CA 1
ATOM 722 C C . ALA A 1 92 ? 6.554 -1.288 6.339 1.00 86.12 92 ALA A C 1
ATOM 724 O O . ALA A 1 92 ? 7.054 -1.374 5.214 1.00 86.12 92 ALA A O 1
ATOM 725 N N . HIS A 1 93 ? 6.321 -0.102 6.909 1.00 82.56 93 HIS A N 1
ATOM 726 C CA . HIS A 1 93 ? 6.605 1.172 6.246 1.00 82.56 93 HIS A CA 1
ATOM 727 C C . HIS A 1 93 ? 8.087 1.328 5.885 1.00 82.56 93 HIS A C 1
ATOM 729 O O . HIS A 1 93 ? 8.419 1.871 4.824 1.00 82.56 93 HIS A O 1
ATOM 735 N N . LYS A 1 94 ? 8.993 0.854 6.746 1.00 87.75 94 LYS A N 1
ATOM 736 C CA . LYS A 1 94 ? 10.437 0.896 6.494 1.00 87.75 94 LYS A CA 1
ATOM 737 C C . LYS A 1 94 ? 10.834 0.001 5.321 1.00 87.75 94 LYS A C 1
ATOM 739 O O . LYS A 1 94 ? 11.610 0.445 4.472 1.00 87.75 94 LYS A O 1
ATOM 744 N N . GLU A 1 95 ? 10.292 -1.211 5.244 1.00 86.31 95 GLU A N 1
ATOM 745 C CA . GLU A 1 95 ? 10.572 -2.146 4.148 1.00 86.31 95 GLU A CA 1
ATOM 746 C C . GLU A 1 95 ? 10.046 -1.625 2.805 1.00 86.31 95 GLU A C 1
ATOM 748 O O . GLU A 1 95 ? 10.798 -1.564 1.829 1.00 86.31 95 GLU A O 1
ATOM 753 N N . VAL A 1 96 ? 8.807 -1.120 2.758 1.00 86.94 96 VAL A N 1
ATOM 754 C CA . VAL A 1 96 ? 8.242 -0.503 1.541 1.00 86.94 96 VAL A CA 1
ATOM 755 C C . VAL A 1 96 ? 9.087 0.685 1.086 1.00 86.94 96 VAL A C 1
ATOM 757 O O . VAL A 1 96 ? 9.415 0.817 -0.096 1.00 86.94 96 VAL A O 1
ATOM 760 N N . ARG A 1 97 ? 9.505 1.541 2.025 1.00 87.12 97 ARG A N 1
ATOM 761 C CA . ARG A 1 97 ? 10.360 2.692 1.719 1.00 87.12 97 ARG A CA 1
ATOM 762 C C . ARG A 1 97 ? 11.717 2.253 1.170 1.00 87.12 97 ARG A C 1
ATOM 764 O O . ARG A 1 97 ? 12.219 2.886 0.245 1.00 87.12 97 ARG A O 1
ATOM 771 N N . ARG A 1 98 ? 12.302 1.172 1.693 1.00 90.38 98 ARG A N 1
ATOM 772 C CA . ARG A 1 98 ? 13.555 0.603 1.180 1.00 90.38 98 ARG A CA 1
ATOM 773 C C . ARG A 1 98 ? 13.394 0.113 -0.258 1.00 90.38 98 ARG A C 1
ATOM 775 O O . ARG A 1 98 ? 14.214 0.478 -1.096 1.00 90.38 98 ARG A O 1
ATOM 782 N N . ILE A 1 99 ? 12.328 -0.631 -0.553 1.00 89.94 99 ILE A N 1
ATOM 783 C CA . ILE A 1 99 ? 12.015 -1.108 -1.909 1.00 89.94 99 ILE A CA 1
ATOM 784 C C . ILE A 1 99 ? 11.878 0.082 -2.870 1.00 89.94 99 ILE A C 1
ATOM 786 O O . ILE A 1 99 ? 12.522 0.105 -3.921 1.00 89.94 99 ILE A O 1
ATOM 790 N N . LEU A 1 100 ? 11.140 1.123 -2.474 1.00 89.44 100 LEU A N 1
ATOM 791 C CA . LEU A 1 100 ? 10.957 2.327 -3.286 1.00 89.44 100 LEU A CA 1
ATOM 792 C C . LEU A 1 100 ? 12.282 3.054 -3.574 1.00 89.44 100 LEU A C 1
ATOM 794 O O . LEU A 1 100 ? 12.550 3.410 -4.721 1.00 89.44 100 LEU A O 1
ATOM 798 N N . TRP A 1 101 ? 13.141 3.229 -2.564 1.00 92.69 101 TRP A N 1
ATOM 799 C CA . TRP A 1 101 ? 14.466 3.832 -2.750 1.00 92.69 101 TRP A CA 1
ATOM 800 C C . TRP A 1 101 ? 15.370 2.996 -3.655 1.00 92.69 101 TRP A C 1
ATOM 802 O O . TRP A 1 101 ? 16.074 3.555 -4.496 1.00 92.69 101 TRP A O 1
ATOM 812 N N . THR A 1 102 ? 15.339 1.666 -3.524 1.00 92.56 102 THR A N 1
ATOM 813 C CA . THR A 1 102 ? 16.107 0.784 -4.413 1.00 92.56 102 THR A CA 1
ATOM 814 C C . THR A 1 102 ? 15.617 0.859 -5.859 1.00 92.56 102 THR A C 1
ATOM 816 O O . THR A 1 102 ? 16.443 0.948 -6.766 1.00 92.56 102 THR A O 1
ATOM 819 N N . G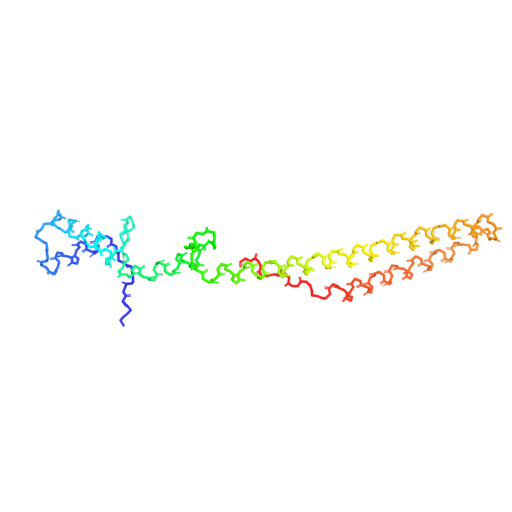LY A 1 103 ? 14.299 0.922 -6.081 1.00 90.94 103 GLY A N 1
ATOM 820 C CA . GLY A 1 103 ? 13.709 1.118 -7.407 1.00 90.94 103 GLY A CA 1
ATOM 821 C C . GLY A 1 103 ? 14.086 2.465 -8.027 1.00 90.94 103 GLY A C 1
ATOM 822 O O . GLY A 1 103 ? 14.484 2.514 -9.190 1.00 90.94 103 GLY A O 1
ATOM 823 N N . LEU A 1 104 ? 14.053 3.547 -7.241 1.00 92.19 104 LEU A N 1
ATOM 824 C CA . LEU A 1 104 ? 14.478 4.876 -7.691 1.00 92.19 104 LEU A CA 1
ATOM 825 C C . LEU A 1 104 ? 15.966 4.902 -8.075 1.00 92.19 104 LEU A C 1
ATOM 827 O O . LEU A 1 104 ? 16.323 5.445 -9.119 1.00 92.19 104 LEU A O 1
ATOM 831 N N . GLY A 1 105 ? 16.832 4.284 -7.266 1.00 94.88 105 GLY A N 1
ATOM 832 C CA . GLY A 1 105 ? 18.262 4.176 -7.561 1.00 94.88 105 GLY A CA 1
ATOM 833 C C . GLY A 1 105 ? 18.544 3.391 -8.845 1.00 94.88 105 GLY A C 1
ATOM 834 O O . GLY A 1 105 ? 19.347 3.831 -9.667 1.00 94.88 105 GLY A O 1
ATOM 835 N N . LEU A 1 106 ? 17.841 2.273 -9.054 1.00 92.44 106 LEU A N 1
ATOM 836 C CA . LEU A 1 106 ? 17.916 1.487 -10.288 1.00 92.44 106 LEU A CA 1
ATOM 837 C C . LEU A 1 106 ? 17.460 2.289 -11.510 1.00 92.44 106 LEU A C 1
ATOM 839 O O . LEU A 1 106 ? 18.160 2.283 -12.519 1.00 92.44 106 LEU A O 1
ATOM 843 N N . ALA A 1 107 ? 16.347 3.021 -11.415 1.00 90.69 107 ALA A N 1
ATOM 844 C CA . ALA A 1 107 ? 15.838 3.842 -12.512 1.00 90.69 107 ALA A CA 1
ATOM 845 C C . ALA A 1 107 ? 16.822 4.957 -12.903 1.00 90.69 107 ALA A C 1
ATOM 847 O O . ALA A 1 107 ? 17.124 5.137 -14.082 1.00 90.69 107 ALA A O 1
ATOM 848 N N . ILE A 1 108 ? 17.383 5.669 -11.918 1.00 94.81 108 ILE A N 1
ATOM 849 C CA . ILE A 1 108 ? 18.399 6.705 -12.160 1.00 94.81 108 ILE A CA 1
ATOM 850 C C . ILE A 1 108 ? 19.662 6.083 -12.768 1.00 94.81 108 ILE A C 1
ATOM 852 O O . ILE A 1 108 ? 20.199 6.609 -13.743 1.00 94.81 108 ILE A O 1
ATOM 856 N N . GLY A 1 109 ? 20.120 4.950 -12.228 1.00 93.94 109 GLY A N 1
ATOM 857 C CA . GLY A 1 109 ? 21.277 4.220 -12.744 1.00 93.94 109 GLY A CA 1
ATOM 858 C C . GLY A 1 109 ? 21.080 3.750 -14.184 1.00 93.94 109 GLY A C 1
ATOM 859 O O . GLY A 1 109 ? 21.976 3.912 -15.005 1.00 93.94 109 GLY A O 1
ATOM 860 N N . GLN A 1 110 ? 19.896 3.238 -14.518 1.00 89.69 110 GLN A N 1
ATOM 861 C CA . GLN A 1 110 ? 19.536 2.804 -15.866 1.00 89.69 110 GLN A CA 1
ATOM 862 C C . GLN A 1 110 ? 19.510 3.972 -16.856 1.00 89.69 110 GLN A C 1
ATOM 864 O O . GLN A 1 110 ? 20.110 3.874 -17.925 1.00 89.69 110 GLN A O 1
ATOM 869 N N . VAL A 1 111 ? 18.866 5.089 -16.501 1.00 89.12 111 VAL A N 1
ATOM 870 C CA . VAL A 1 111 ? 18.833 6.290 -17.351 1.00 89.12 111 VAL A CA 1
ATOM 871 C C . VAL A 1 111 ? 20.243 6.845 -17.548 1.00 89.12 111 VAL A C 1
ATOM 873 O O . VAL A 1 111 ? 20.623 7.161 -18.673 1.00 89.12 111 VAL A O 1
ATOM 876 N N . GLY A 1 112 ? 21.051 6.907 -16.486 1.00 91.94 112 GLY A N 1
ATOM 877 C CA . GLY A 1 112 ? 22.446 7.341 -16.563 1.00 91.94 112 GLY A CA 1
ATOM 878 C C . GLY A 1 112 ? 23.319 6.411 -17.409 1.00 91.94 112 GLY A C 1
ATOM 879 O O . GLY A 1 112 ? 24.142 6.887 -18.191 1.00 91.94 112 GLY A O 1
ATOM 880 N N . LEU A 1 113 ? 23.117 5.095 -17.304 1.00 89.06 113 LEU A N 1
ATOM 881 C CA . LEU A 1 113 ? 23.814 4.094 -18.110 1.00 89.06 113 LEU A CA 1
ATOM 882 C C . LEU A 1 113 ? 23.453 4.231 -19.591 1.00 89.06 113 LEU A C 1
ATOM 884 O O . LEU A 1 113 ? 24.351 4.277 -20.428 1.00 89.06 113 LEU A O 1
ATOM 888 N N . PHE A 1 114 ? 22.166 4.353 -19.919 1.00 86.69 114 PHE A N 1
ATOM 889 C CA . PHE A 1 114 ? 21.719 4.574 -21.294 1.00 86.69 114 PHE A CA 1
ATOM 890 C C . PHE A 1 114 ? 22.207 5.900 -21.854 1.00 86.69 114 PHE A C 1
ATOM 892 O O . PHE A 1 114 ? 22.676 5.932 -22.988 1.00 86.69 114 PHE A O 1
ATOM 899 N N . PHE A 1 115 ? 22.181 6.970 -21.060 1.00 88.19 115 PHE A N 1
ATOM 900 C CA . PHE A 1 115 ? 22.750 8.254 -21.449 1.00 88.19 115 PHE A CA 1
ATOM 901 C C . PHE A 1 115 ? 24.243 8.110 -21.768 1.00 88.19 115 PHE A C 1
ATOM 903 O O . PHE A 1 115 ? 24.692 8.487 -22.847 1.00 88.19 115 PHE A O 1
ATOM 910 N N . ARG A 1 116 ? 25.019 7.485 -20.878 1.00 87.88 116 ARG A N 1
ATOM 911 C CA . ARG A 1 116 ? 26.457 7.296 -21.096 1.00 87.88 116 ARG A CA 1
ATOM 912 C C . ARG A 1 116 ? 26.752 6.410 -22.307 1.00 87.88 116 ARG A C 1
ATOM 914 O O . ARG A 1 116 ? 27.619 6.762 -23.094 1.00 87.88 116 ARG A O 1
ATOM 921 N N . LEU A 1 117 ? 26.034 5.304 -22.491 1.00 84.56 117 LEU A N 1
ATOM 922 C CA . LEU A 1 117 ? 26.211 4.425 -23.652 1.00 84.56 117 LEU A CA 1
ATOM 923 C C . LEU A 1 117 ? 25.889 5.147 -24.966 1.00 84.56 117 LEU A C 1
ATOM 925 O O . LEU A 1 117 ? 26.689 5.072 -25.892 1.00 84.56 117 LEU A O 1
ATOM 929 N N . THR A 1 118 ? 24.781 5.895 -25.005 1.00 84.31 118 THR A N 1
ATOM 930 C CA . THR A 1 118 ? 24.304 6.614 -26.202 1.00 84.31 118 THR A CA 1
ATOM 931 C C . THR A 1 118 ? 25.258 7.725 -26.648 1.00 84.31 118 THR A C 1
ATOM 933 O O . THR A 1 118 ? 25.406 7.985 -27.839 1.00 84.31 118 THR A O 1
ATOM 936 N N . PHE A 1 119 ? 25.887 8.426 -25.701 1.00 79.44 119 PHE A N 1
ATOM 937 C CA . PHE A 1 119 ? 26.743 9.572 -26.022 1.00 79.44 119 PHE A CA 1
ATOM 938 C C . PHE A 1 119 ? 28.233 9.235 -26.120 1.00 79.44 119 PHE A C 1
ATOM 940 O O . PHE A 1 119 ? 28.974 10.014 -26.715 1.00 79.44 119 PHE A O 1
ATOM 947 N N . TRP A 1 120 ? 28.687 8.124 -25.534 1.00 75.12 120 TRP A N 1
ATOM 948 C CA . TRP A 1 120 ? 30.119 7.822 -25.428 1.00 75.12 120 TRP A CA 1
ATOM 949 C C . TRP A 1 120 ? 30.583 6.673 -26.325 1.00 75.12 120 TRP A C 1
ATOM 951 O O . TRP A 1 120 ? 31.646 6.785 -26.925 1.00 75.12 120 TRP A O 1
ATOM 961 N N . GLU A 1 121 ? 29.815 5.584 -26.417 1.00 71.94 121 GLU A N 1
ATOM 962 C CA . GLU A 1 121 ? 30.285 4.319 -27.017 1.00 71.94 121 GLU A CA 1
ATOM 963 C C . GLU A 1 121 ? 29.444 3.870 -28.219 1.00 71.94 121 GLU A C 1
ATOM 965 O O . GLU A 1 121 ? 29.977 3.352 -29.198 1.00 71.94 121 GLU A O 1
ATOM 970 N N . PHE A 1 122 ? 28.128 4.085 -28.186 1.00 68.88 122 PHE A N 1
ATOM 971 C CA . PHE A 1 122 ? 27.202 3.577 -29.193 1.00 68.88 122 PHE A CA 1
ATOM 972 C C . PHE A 1 122 ? 26.265 4.688 -29.659 1.00 68.88 122 PHE A C 1
ATOM 974 O O . PHE A 1 122 ? 25.573 5.294 -28.852 1.00 68.88 122 PHE A O 1
ATOM 981 N N . SER A 1 123 ? 26.210 4.948 -30.969 1.00 79.12 123 SER A N 1
ATOM 982 C CA . SER A 1 123 ? 25.188 5.841 -31.534 1.00 79.12 123 SER A CA 1
ATOM 983 C C . SER A 1 123 ? 23.773 5.335 -31.228 1.00 79.12 123 SER A C 1
ATOM 985 O O . SER A 1 123 ? 23.560 4.145 -30.988 1.00 79.12 123 SER A O 1
ATOM 987 N N . TRP A 1 124 ? 22.798 6.245 -31.292 1.00 81.75 124 TRP A N 1
ATOM 988 C CA . TRP A 1 124 ? 21.379 5.980 -31.022 1.00 81.75 124 TRP A CA 1
ATOM 989 C C . TRP A 1 124 ? 20.822 4.727 -31.727 1.00 81.75 124 TRP A C 1
ATOM 991 O O . TRP A 1 124 ? 20.058 3.981 -31.123 1.00 81.75 124 TRP A O 1
ATOM 1001 N N . ASP A 1 125 ? 21.286 4.443 -32.946 1.00 83.38 125 ASP A N 1
ATOM 1002 C CA . ASP A 1 125 ? 20.883 3.292 -33.771 1.00 83.38 125 ASP A CA 1
ATOM 1003 C C . ASP A 1 125 ? 21.078 1.923 -33.079 1.00 83.38 125 ASP A C 1
ATOM 1005 O O . ASP A 1 125 ? 20.265 1.013 -33.210 1.00 83.38 125 ASP A O 1
ATOM 1009 N N . VAL A 1 126 ? 22.122 1.777 -32.256 1.00 83.75 126 VAL A N 1
ATOM 1010 C CA . VAL A 1 126 ? 22.375 0.536 -31.496 1.00 83.75 126 VAL A CA 1
ATOM 1011 C C . VAL A 1 126 ? 21.568 0.501 -30.191 1.00 83.75 126 VAL A C 1
ATOM 1013 O O . VAL A 1 126 ? 21.204 -0.571 -29.704 1.00 83.75 126 VAL A O 1
ATOM 1016 N N . MET A 1 127 ? 21.265 1.667 -29.617 1.00 86.56 127 MET A N 1
ATOM 1017 C CA . MET A 1 127 ? 20.564 1.793 -28.333 1.00 86.56 127 MET A CA 1
ATOM 1018 C C . MET A 1 127 ? 19.044 1.641 -28.453 1.00 86.56 127 MET A C 1
ATOM 1020 O O . MET A 1 127 ? 18.395 1.225 -27.489 1.00 86.56 127 MET A O 1
ATOM 1024 N N . GLU A 1 128 ? 18.472 1.933 -29.619 1.00 85.81 128 GLU A N 1
ATOM 1025 C CA . GLU A 1 128 ? 17.038 1.813 -29.898 1.00 85.81 128 GLU A CA 1
ATOM 1026 C C . GLU A 1 128 ? 16.460 0.421 -29.549 1.00 85.81 128 GLU A C 1
ATOM 1028 O O . GLU A 1 128 ? 15.560 0.348 -28.705 1.00 85.81 128 GLU A O 1
ATOM 1033 N N . PRO A 1 129 ? 16.991 -0.708 -30.059 1.00 89.44 129 PRO A N 1
ATOM 1034 C CA . PRO A 1 129 ? 16.468 -2.024 -29.689 1.00 89.44 129 PRO A CA 1
ATOM 1035 C C . PRO A 1 129 ? 16.744 -2.384 -28.220 1.00 89.44 129 PRO A C 1
ATOM 1037 O O . PRO A 1 129 ? 15.911 -3.007 -27.560 1.00 89.44 129 PRO A O 1
ATOM 1040 N N . ILE A 1 130 ? 17.891 -1.979 -27.669 1.00 87.62 130 ILE A N 1
ATOM 1041 C CA . ILE A 1 130 ? 18.302 -2.327 -26.297 1.00 87.62 130 ILE A CA 1
ATOM 1042 C C . ILE A 1 130 ? 17.371 -1.680 -25.268 1.00 87.62 130 ILE A C 1
ATOM 1044 O O . ILE A 1 130 ? 16.912 -2.337 -24.329 1.00 87.62 130 ILE A O 1
ATOM 1048 N N . THR A 1 131 ? 17.071 -0.395 -25.447 1.00 88.88 131 THR A N 1
ATOM 1049 C CA . THR A 1 131 ? 16.168 0.351 -24.562 1.00 88.88 131 THR A CA 1
ATOM 1050 C C . THR A 1 131 ? 14.741 -0.193 -24.632 1.00 88.88 131 THR A C 1
ATOM 1052 O O . THR A 1 131 ? 14.092 -0.329 -23.588 1.00 88.88 131 THR A O 1
ATOM 1055 N N . TYR A 1 132 ? 14.284 -0.596 -25.822 1.00 89.38 132 TYR A N 1
ATOM 1056 C CA . TYR A 1 132 ? 12.984 -1.234 -26.020 1.00 89.38 132 TYR A CA 1
ATOM 1057 C C . TYR A 1 132 ? 12.857 -2.554 -25.243 1.00 89.38 132 TYR A C 1
ATOM 1059 O O . TYR A 1 132 ? 11.918 -2.732 -24.457 1.00 89.38 132 TYR A O 1
ATOM 1067 N N . PHE A 1 133 ? 13.822 -3.468 -25.397 1.00 93.00 133 PHE A N 1
ATOM 1068 C CA . PHE A 1 133 ? 13.804 -4.748 -24.683 1.00 93.00 133 PHE A CA 1
ATOM 1069 C C . PHE A 1 133 ? 13.965 -4.570 -23.175 1.00 93.00 133 PHE A C 1
ATOM 1071 O O . PHE A 1 133 ? 13.238 -5.195 -22.407 1.00 93.00 133 PHE A O 1
ATOM 1078 N N . SER A 1 134 ? 14.871 -3.694 -22.739 1.00 91.12 134 SER A N 1
ATOM 1079 C CA . SER A 1 134 ? 15.089 -3.430 -21.317 1.00 91.12 134 SER A CA 1
ATOM 1080 C C . SER A 1 134 ? 13.825 -2.902 -20.639 1.00 91.12 134 SER A C 1
ATOM 1082 O O . SER A 1 134 ? 13.422 -3.436 -19.607 1.00 91.12 134 SER A O 1
ATOM 1084 N N . THR A 1 135 ? 13.152 -1.920 -21.244 1.00 91.56 135 THR A N 1
ATOM 1085 C CA . THR A 1 135 ? 11.899 -1.366 -20.707 1.00 91.56 135 THR A CA 1
ATOM 1086 C C . THR A 1 135 ? 10.804 -2.428 -20.655 1.00 91.56 135 THR A C 1
ATOM 1088 O O . THR A 1 135 ? 10.120 -2.558 -19.643 1.00 91.56 135 THR A O 1
ATOM 1091 N N . SER A 1 136 ? 10.684 -3.244 -21.706 1.00 94.25 136 SER A N 1
ATOM 1092 C CA . SER A 1 136 ? 9.719 -4.348 -21.753 1.00 94.25 136 SER A CA 1
ATOM 1093 C C . SER A 1 136 ? 9.963 -5.370 -20.637 1.00 94.25 136 SER A C 1
ATOM 1095 O O . SER A 1 136 ? 9.030 -5.751 -19.934 1.00 94.25 136 SER A O 1
ATOM 1097 N N . ILE A 1 137 ? 11.221 -5.767 -20.415 1.00 94.50 137 ILE A N 1
ATOM 1098 C CA . ILE A 1 137 ? 11.610 -6.689 -19.337 1.00 94.50 137 ILE A CA 1
ATOM 1099 C C . ILE A 1 137 ? 11.289 -6.088 -17.966 1.00 94.50 137 ILE A C 1
ATOM 1101 O O . ILE A 1 137 ? 10.729 -6.778 -17.118 1.00 94.50 137 ILE A O 1
ATOM 1105 N N . ILE A 1 138 ? 11.593 -4.807 -17.747 1.00 92.62 138 ILE A N 1
ATOM 1106 C CA . ILE A 1 138 ? 11.304 -4.124 -16.479 1.00 92.62 138 ILE A CA 1
ATOM 1107 C C . ILE A 1 138 ? 9.803 -4.097 -16.208 1.00 92.62 138 ILE A C 1
ATOM 1109 O O . ILE A 1 138 ? 9.394 -4.423 -15.100 1.00 92.62 138 ILE A O 1
ATOM 1113 N N . ILE A 1 139 ? 8.977 -3.784 -17.210 1.00 93.25 139 ILE A N 1
ATOM 1114 C CA . ILE A 1 139 ? 7.515 -3.798 -17.068 1.00 93.25 139 ILE A CA 1
ATOM 1115 C C . ILE A 1 139 ? 7.021 -5.200 -16.697 1.00 93.25 139 ILE A C 1
ATOM 1117 O O . ILE A 1 139 ? 6.213 -5.334 -15.779 1.00 93.25 139 ILE A O 1
ATOM 1121 N N . VAL A 1 140 ? 7.528 -6.248 -17.354 1.00 95.75 140 VAL A N 1
ATOM 1122 C CA . VAL A 1 140 ? 7.170 -7.640 -17.037 1.00 95.75 140 VAL A CA 1
ATOM 1123 C C . VAL A 1 140 ? 7.577 -8.005 -15.608 1.00 95.75 140 VAL A C 1
ATOM 1125 O O . VAL A 1 140 ? 6.776 -8.595 -14.887 1.00 95.75 140 VAL A O 1
ATOM 1128 N N . ILE A 1 141 ? 8.779 -7.623 -15.166 1.00 92.62 141 ILE A N 1
ATOM 1129 C CA . ILE A 1 141 ? 9.252 -7.861 -13.794 1.00 92.62 141 ILE A CA 1
ATOM 1130 C C . ILE A 1 141 ? 8.401 -7.089 -12.782 1.00 92.62 141 ILE A C 1
ATOM 1132 O O . ILE A 1 141 ? 7.985 -7.668 -11.784 1.00 92.62 141 ILE A O 1
ATOM 1136 N N . CYS A 1 142 ? 8.099 -5.813 -13.032 1.00 89.94 142 CYS A N 1
ATOM 1137 C CA . CYS A 1 142 ? 7.227 -5.004 -12.178 1.00 89.94 142 CYS A CA 1
ATOM 1138 C C . CYS A 1 142 ? 5.826 -5.611 -12.069 1.00 89.94 142 CYS A C 1
ATOM 1140 O O . CYS A 1 142 ? 5.269 -5.673 -10.977 1.00 89.94 142 CYS A O 1
ATOM 1142 N N . TYR A 1 143 ? 5.272 -6.095 -13.181 1.00 90.00 143 TYR A N 1
ATOM 1143 C CA . TYR A 1 143 ? 3.971 -6.754 -13.200 1.00 90.00 143 TYR A CA 1
ATOM 1144 C C . TYR A 1 143 ? 3.998 -8.108 -12.478 1.00 90.00 143 TYR A C 1
ATOM 1146 O O . TYR A 1 143 ? 3.083 -8.416 -11.721 1.00 90.00 143 TYR A O 1
ATOM 1154 N N . ALA A 1 144 ? 5.061 -8.898 -12.645 1.00 92.12 144 ALA A N 1
ATOM 1155 C CA . ALA A 1 144 ? 5.249 -10.154 -11.921 1.00 92.12 144 ALA A CA 1
ATOM 1156 C C . ALA A 1 144 ? 5.416 -9.924 -10.411 1.00 92.12 144 ALA A C 1
ATOM 1158 O O . ALA A 1 144 ? 4.804 -10.629 -9.611 1.00 92.12 144 ALA A O 1
ATOM 1159 N N . TYR A 1 145 ? 6.194 -8.910 -10.023 1.00 88.06 145 TYR A N 1
ATOM 1160 C CA . TYR A 1 145 ? 6.334 -8.475 -8.636 1.00 88.06 145 TYR A CA 1
ATOM 1161 C C . TYR A 1 145 ? 4.985 -8.037 -8.065 1.00 88.06 145 TYR A C 1
ATOM 1163 O O . TYR A 1 145 ? 4.603 -8.496 -6.994 1.00 88.06 145 TYR A O 1
ATOM 1171 N N . PHE A 1 146 ? 4.222 -7.233 -8.810 1.00 85.88 146 PHE A N 1
ATOM 1172 C CA . PHE A 1 146 ? 2.866 -6.849 -8.430 1.00 85.88 146 PHE A CA 1
ATOM 1173 C C . PHE A 1 146 ? 1.967 -8.077 -8.256 1.00 85.88 146 PHE A C 1
ATOM 1175 O 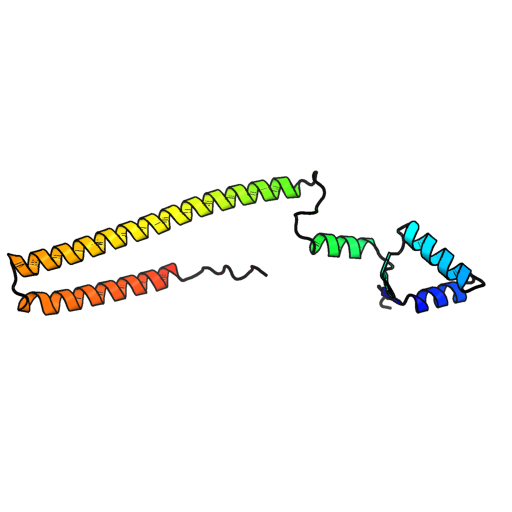O . PHE A 1 146 ? 1.358 -8.224 -7.213 1.00 85.88 146 PHE A O 1
ATOM 1182 N N . LEU A 1 147 ? 1.930 -9.024 -9.195 1.00 87.06 147 LEU A N 1
ATOM 1183 C CA . LEU A 1 147 ? 1.125 -10.244 -9.042 1.00 87.06 147 LEU A CA 1
ATOM 1184 C C . LEU A 1 147 ? 1.526 -11.096 -7.830 1.00 87.06 147 LEU A C 1
ATOM 1186 O O . LEU A 1 147 ? 0.661 -11.701 -7.198 1.00 87.06 147 LEU A O 1
ATOM 1190 N N . PHE A 1 148 ? 2.821 -11.166 -7.521 1.00 83.88 148 PHE A N 1
ATOM 1191 C CA . PHE A 1 148 ? 3.326 -11.918 -6.377 1.00 83.88 148 PHE A CA 1
ATOM 1192 C C . PHE A 1 148 ? 3.009 -11.220 -5.046 1.00 83.88 148 PHE A C 1
ATOM 1194 O O . PHE A 1 148 ? 2.592 -11.875 -4.098 1.00 83.88 148 PHE A O 1
ATOM 1201 N N . THR A 1 149 ? 3.167 -9.897 -4.982 1.00 80.25 149 THR A N 1
ATOM 1202 C CA . THR A 1 149 ? 2.960 -9.087 -3.771 1.00 80.25 149 THR A CA 1
ATOM 1203 C C . THR A 1 149 ? 1.499 -8.675 -3.554 1.00 80.25 149 THR A C 1
ATOM 1205 O O . THR A 1 149 ? 1.095 -8.458 -2.419 1.00 80.25 149 THR A O 1
ATOM 1208 N N . SER A 1 150 ? 0.680 -8.579 -4.603 1.00 64.00 150 SER A N 1
ATOM 1209 C CA . SER A 1 150 ? -0.740 -8.196 -4.526 1.00 64.00 150 SER A CA 1
ATOM 1210 C C . SER A 1 150 ? -1.682 -9.354 -4.208 1.00 64.00 150 SER A C 1
ATOM 1212 O O . SER A 1 150 ? -2.889 -9.132 -4.102 1.00 64.00 150 SER A O 1
ATOM 1214 N N . ARG A 1 151 ? -1.171 -10.579 -4.032 1.00 56.19 151 ARG A N 1
ATOM 1215 C CA . ARG A 1 151 ? -1.954 -11.637 -3.391 1.00 56.19 151 ARG A CA 1
ATOM 1216 C C . ARG A 1 151 ? -1.946 -11.413 -1.880 1.00 56.19 151 ARG A C 1
ATOM 1218 O O . ARG A 1 151 ? -0.925 -11.590 -1.230 1.00 56.19 151 ARG A O 1
ATOM 1225 N N . ASP A 1 152 ? -3.121 -11.008 -1.404 1.00 58.06 152 ASP A N 1
ATOM 1226 C CA . ASP A 1 152 ? -3.550 -10.812 -0.017 1.00 58.06 152 ASP A CA 1
ATOM 1227 C C . ASP A 1 152 ? -3.134 -9.501 0.675 1.00 58.06 152 ASP A C 1
ATOM 1229 O O . ASP A 1 152 ? -2.296 -9.481 1.574 1.00 58.06 152 ASP A O 1
ATOM 1233 N N . PRO A 1 153 ? -3.876 -8.412 0.406 1.00 56.19 153 PRO A N 1
ATOM 1234 C CA . PRO A 1 153 ? -4.260 -7.476 1.445 1.00 56.19 153 PRO A CA 1
ATOM 1235 C C . PRO A 1 153 ? -5.779 -7.550 1.613 1.00 56.19 153 PRO A C 1
ATOM 1237 O O . PRO A 1 153 ? -6.502 -6.609 1.286 1.00 56.19 153 PRO A O 1
ATOM 1240 N N . THR A 1 154 ? -6.284 -8.676 2.120 1.00 48.59 154 THR A N 1
ATOM 1241 C CA . THR A 1 154 ? -7.665 -8.758 2.615 1.00 48.59 154 THR A CA 1
ATOM 1242 C C . THR A 1 154 ? -7.748 -7.981 3.933 1.00 48.59 154 THR A C 1
ATOM 1244 O O . THR A 1 154 ? -7.880 -8.543 5.011 1.00 48.59 154 THR A O 1
ATOM 1247 N N . TYR A 1 155 ? -7.641 -6.654 3.844 1.00 52.81 155 TYR A N 1
ATOM 1248 C CA . TYR A 1 155 ? -8.117 -5.695 4.845 1.00 52.81 155 TYR A CA 1
ATOM 1249 C C . TYR A 1 155 ? -9.585 -5.365 4.533 1.00 52.81 155 TYR A C 1
ATOM 1251 O O . TYR A 1 155 ? -9.963 -4.208 4.378 1.00 52.81 155 TYR A O 1
ATOM 1259 N N . GLN A 1 156 ? -10.410 -6.399 4.351 1.00 46.19 156 GLN A N 1
ATOM 1260 C CA . GLN A 1 156 ? -11.821 -6.255 3.977 1.00 46.19 156 GLN A CA 1
ATOM 1261 C C . GLN A 1 156 ? -12.799 -6.541 5.127 1.00 46.19 156 GLN A C 1
ATOM 1263 O O . GLN A 1 156 ? -13.988 -6.681 4.874 1.00 46.19 156 GLN A O 1
ATOM 1268 N N . ASP A 1 157 ? -12.319 -6.531 6.375 1.00 44.09 157 ASP A N 1
ATOM 1269 C CA . ASP A 1 157 ? -13.140 -6.654 7.593 1.00 44.09 157 ASP A CA 1
ATOM 1270 C C . ASP A 1 157 ? -13.032 -5.406 8.493 1.00 44.09 157 ASP A C 1
ATOM 1272 O O . ASP A 1 157 ? -12.825 -5.480 9.701 1.00 44.09 157 ASP A O 1
ATOM 1276 N N . LEU A 1 158 ? -13.138 -4.219 7.891 1.00 48.00 158 LEU A N 1
ATOM 1277 C CA . LEU A 1 158 ? -13.354 -2.960 8.614 1.00 48.00 158 LEU A CA 1
ATOM 1278 C C . LEU A 1 158 ? -14.732 -2.389 8.250 1.00 48.00 158 LEU A C 1
ATOM 1280 O O . LEU A 1 158 ? -14.835 -1.334 7.625 1.00 48.00 158 LEU A O 1
ATOM 1284 N N . ILE A 1 159 ? -15.779 -3.131 8.634 1.00 39.06 159 ILE A N 1
ATOM 1285 C CA . ILE A 1 159 ? -17.122 -2.625 8.973 1.00 39.06 159 ILE A CA 1
ATOM 1286 C C . ILE A 1 159 ? -17.613 -3.399 10.196 1.00 39.06 159 ILE A C 1
ATOM 1288 O O . ILE A 1 159 ? -17.561 -4.646 10.147 1.00 39.06 159 ILE A O 1
#

Radius of gyration: 35.07 Å; chains: 1; bounding box: 88×29×74 Å